Protein AF-A0A183EK65-F1 (afdb_monomer_lite)

Radius of gyration: 22.52 Å; chains: 1; bounding box: 41×49×63 Å

Foldseek 3Di:
DDDDDDDDPDPVVCVVVPDDDPDPDPDDDDDDAKDWDDDPHFIKIWGQDPPDSWIKIKGQQPDWDDDPPIDGDIDIDIDPPCVVVVVVVVVD

Sequence (92 aa):
LDHQPQHLQVSSAFSSLSLSRRTQIPQKKLQLASVLCIETSHYVAFVRAMNANKWLFFDSMADRVGLSDGFNVPQKFLTDFIFAHMEYTQRS

Secondary structure (DSSP, 8-state):
---PPPPP---HHHHTTSSSS------------EEEEEETTEEEEEEE-TTTS-EEEEEEEEEEESSTT-EEEEEEEEESHHHHHHHHHHH-

Organism: NCBI:txid637853

pLDDT: mean 77.9, std 16.79, range [41.72, 97.75]

Structure (mmCIF, N/CA/C/O backbone):
data_AF-A0A183EK65-F1
#
_entry.id   AF-A0A183EK65-F1
#
loop_
_atom_site.group_PDB
_atom_site.id
_atom_site.type_symbol
_atom_site.label_atom_id
_atom_site.label_alt_id
_atom_site.label_comp_id
_atom_site.label_asym_id
_atom_site.label_entity_id
_atom_site.label_seq_id
_atom_site.pdbx_PDB_ins_code
_atom_site.Cartn_x
_atom_site.Cartn_y
_atom_site.Cartn_z
_atom_site.occupancy
_atom_site.B_iso_or_equiv
_atom_site.auth_seq_id
_atom_site.auth_comp_id
_atom_site.auth_asym_id
_atom_site.auth_atom_id
_atom_site.pdbx_PDB_model_num
ATOM 1 N N . LEU A 1 1 ? -4.946 35.737 23.300 1.00 62.31 1 LEU A N 1
ATOM 2 C CA . LEU A 1 1 ? -6.068 35.016 22.663 1.00 62.31 1 LEU A CA 1
ATOM 3 C C . LEU A 1 1 ? -6.462 33.916 23.632 1.00 62.31 1 LEU A C 1
ATOM 5 O O . LEU A 1 1 ? -5.794 32.892 23.673 1.00 62.31 1 LEU A O 1
ATOM 9 N N . ASP A 1 2 ? -7.442 34.190 24.492 1.00 66.88 2 ASP A N 1
ATOM 10 C CA . ASP A 1 2 ? -7.903 33.227 25.494 1.00 66.88 2 ASP A CA 1
ATOM 11 C C . ASP A 1 2 ? -8.813 32.198 24.824 1.00 66.88 2 ASP A C 1
ATOM 13 O O . ASP A 1 2 ? -9.932 32.507 24.414 1.00 66.88 2 ASP A O 1
ATOM 17 N N . HIS A 1 3 ? -8.323 30.969 24.681 1.00 74.75 3 HIS A N 1
ATOM 18 C CA . HIS A 1 3 ? -9.139 29.849 24.231 1.00 74.75 3 HIS A CA 1
ATOM 19 C C . HIS A 1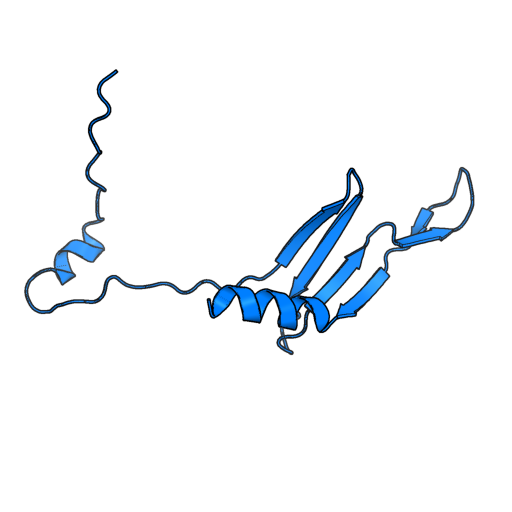 3 ? -9.892 29.270 25.435 1.00 74.75 3 HIS A C 1
ATOM 21 O O . HIS A 1 3 ? -9.291 28.647 26.307 1.00 74.75 3 HIS A O 1
ATOM 27 N N . GLN A 1 4 ? -11.211 29.470 25.483 1.00 79.06 4 GLN A N 1
ATOM 28 C CA . GLN A 1 4 ? -12.100 28.781 26.422 1.00 79.06 4 GLN A CA 1
ATOM 29 C C . GLN A 1 4 ? -12.649 27.502 25.765 1.00 79.06 4 GLN A C 1
ATOM 31 O O . GLN A 1 4 ? -13.127 27.565 24.629 1.00 79.06 4 GLN A O 1
ATOM 36 N N . PRO A 1 5 ? -12.585 26.336 26.434 1.00 81.00 5 PRO A N 1
ATOM 37 C CA . PRO A 1 5 ? -13.124 25.092 25.896 1.00 81.00 5 PRO A CA 1
ATOM 38 C C . PRO A 1 5 ? -14.646 25.187 25.707 1.00 81.00 5 PRO A C 1
ATOM 40 O O . PRO A 1 5 ? -15.385 25.545 26.622 1.00 81.00 5 PRO A O 1
ATOM 43 N N . GLN A 1 6 ? -15.125 24.845 24.511 1.00 82.25 6 GLN A N 1
ATOM 44 C CA . GLN A 1 6 ? -16.547 24.867 24.180 1.00 82.25 6 GLN A CA 1
ATOM 45 C C . GLN A 1 6 ? -17.227 23.567 24.629 1.00 82.25 6 GLN A C 1
ATOM 47 O O . GLN A 1 6 ? -16.770 22.468 24.309 1.00 82.25 6 GLN A O 1
ATOM 52 N N . HIS A 1 7 ? -18.341 23.686 25.355 1.00 76.06 7 HIS A N 1
ATOM 53 C CA . HIS A 1 7 ? -19.112 22.531 25.809 1.00 76.06 7 HIS A CA 1
ATOM 54 C C . HIS A 1 7 ? -19.741 21.803 24.613 1.00 76.06 7 HIS A C 1
ATOM 56 O O . HIS A 1 7 ? -20.522 22.385 23.856 1.00 76.06 7 HIS A O 1
ATOM 62 N N . LEU A 1 8 ? -19.410 20.522 24.449 1.00 71.56 8 LEU A N 1
ATOM 63 C CA . LEU A 1 8 ? -19.962 19.683 23.388 1.00 71.56 8 LEU A CA 1
ATOM 64 C C . LEU A 1 8 ? -21.485 19.589 23.544 1.00 71.56 8 LEU A C 1
ATOM 66 O O . LEU A 1 8 ? -21.996 19.201 24.597 1.00 71.56 8 LEU A O 1
ATOM 70 N N . GLN A 1 9 ? -22.223 19.946 22.493 1.00 69.44 9 GLN A N 1
ATOM 71 C CA . GLN A 1 9 ? -23.672 19.777 22.470 1.00 69.44 9 GLN A CA 1
ATOM 72 C C . GLN A 1 9 ? -24.001 18.303 22.254 1.00 69.44 9 GLN A C 1
ATOM 74 O O . GLN A 1 9 ? -23.994 17.782 21.141 1.00 69.44 9 GLN A O 1
ATOM 79 N N . VAL A 1 10 ? -24.259 17.615 23.358 1.00 66.25 10 VAL A N 1
ATOM 80 C CA . VAL A 1 10 ? -24.755 16.245 23.351 1.00 66.25 10 VAL A CA 1
ATOM 81 C C . VAL A 1 10 ? -26.216 16.285 22.892 1.00 66.25 10 VAL A C 1
ATOM 83 O O . VAL A 1 10 ? -27.046 16.927 23.532 1.00 66.25 10 VAL A O 1
ATOM 86 N N . SER A 1 11 ? -26.542 15.635 21.768 1.00 63.47 11 SER A N 1
ATOM 87 C CA . SER A 1 11 ? -27.919 15.614 21.250 1.00 63.47 11 SER A CA 1
ATOM 88 C C . SER A 1 11 ? -28.882 15.025 22.285 1.00 63.47 11 SER A C 1
ATOM 90 O O . SER A 1 11 ? -28.530 14.042 22.942 1.00 63.47 11 SER A O 1
ATOM 92 N N . SER A 1 12 ? -30.114 15.537 22.356 1.00 59.16 12 SER A N 1
ATOM 93 C CA . SER A 1 12 ? -31.162 15.117 23.307 1.00 59.16 12 SER A CA 1
ATOM 94 C C . SER A 1 12 ? -31.430 13.605 23.351 1.00 59.16 12 SER A C 1
ATOM 96 O O . SER A 1 12 ? -31.852 13.087 24.383 1.00 59.16 12 SER A O 1
ATOM 98 N N . ALA A 1 13 ? -31.111 12.877 22.275 1.00 60.34 13 ALA A N 1
ATOM 99 C CA . ALA A 1 13 ? -31.151 11.415 22.220 1.00 60.34 13 ALA A CA 1
ATOM 100 C C . ALA A 1 13 ? -30.238 10.718 23.254 1.00 60.34 13 ALA A C 1
ATOM 102 O O . ALA A 1 13 ? -30.523 9.595 23.657 1.00 60.34 13 ALA A O 1
ATOM 103 N N . PHE A 1 14 ? -29.162 11.372 23.707 1.00 56.88 14 PHE A N 1
ATOM 104 C CA . PHE A 1 14 ? -28.281 10.872 24.770 1.00 56.88 14 PHE A CA 1
ATOM 105 C C . PHE A 1 14 ? -28.667 11.406 26.158 1.00 56.88 14 PHE A C 1
ATOM 107 O O . PHE A 1 14 ? -28.278 10.821 27.167 1.00 56.88 14 PHE A O 1
ATOM 114 N N . SER A 1 15 ? -29.441 12.495 26.239 1.00 54.06 15 SER A N 1
ATOM 115 C CA . SER A 1 15 ? -29.837 13.122 27.509 1.00 54.06 15 SER A CA 1
ATOM 116 C C . SER A 1 15 ? -30.801 12.249 28.321 1.00 54.06 15 SER A C 1
ATOM 118 O O . SER A 1 15 ? -30.769 12.283 29.551 1.00 54.06 15 SER A O 1
ATOM 120 N N . SER A 1 16 ? -31.602 11.404 27.664 1.00 54.81 16 SER A N 1
ATOM 121 C CA . SER A 1 16 ? -32.506 10.447 28.323 1.00 54.81 16 SER A CA 1
ATOM 122 C C . SER A 1 16 ? -31.783 9.273 29.001 1.00 54.81 16 SER A C 1
ATOM 124 O O . SER A 1 16 ? -32.386 8.559 29.797 1.00 54.81 16 SER A O 1
ATOM 126 N N . LEU A 1 17 ? -30.482 9.087 28.745 1.00 54.88 17 LEU A N 1
ATOM 127 C CA . LEU A 1 17 ? -29.659 8.032 29.351 1.00 54.88 17 LEU A CA 1
ATOM 128 C C . LEU A 1 17 ? -29.054 8.434 30.709 1.00 54.88 17 LEU A C 1
ATOM 130 O O . LEU A 1 17 ? -28.327 7.637 31.306 1.00 54.88 17 LEU A O 1
ATOM 134 N N . SER A 1 18 ? -29.314 9.658 31.186 1.00 53.16 18 SER A N 1
ATOM 135 C CA . SER A 1 18 ? -28.464 10.326 32.183 1.00 53.16 18 SER A CA 1
ATOM 136 C C . SER A 1 18 ? -28.903 10.261 33.654 1.00 53.16 18 SER A C 1
ATOM 138 O O . SER A 1 18 ? -28.193 10.824 34.480 1.00 53.16 18 SER A O 1
ATOM 140 N N . LEU A 1 19 ? -29.978 9.552 34.045 1.00 54.50 19 LEU A N 1
ATOM 141 C CA . LEU A 1 19 ? -30.423 9.588 35.458 1.00 54.50 19 LEU A CA 1
ATOM 142 C C . LEU A 1 19 ? -30.478 8.266 36.241 1.00 54.50 19 LEU A C 1
ATOM 144 O O . LEU A 1 19 ? -30.890 8.285 37.396 1.00 54.50 19 LEU A O 1
ATOM 148 N N . SER A 1 20 ? -30.065 7.101 35.724 1.00 50.22 20 SER A N 1
ATOM 149 C CA . SER A 1 20 ? -30.178 5.872 36.556 1.00 50.22 20 SER A CA 1
ATOM 150 C C . SER A 1 20 ? -29.164 4.758 36.335 1.00 50.22 20 SER A C 1
ATOM 152 O O . SER A 1 20 ? -29.353 3.641 36.818 1.00 50.22 20 SER A O 1
ATOM 154 N N . ARG A 1 21 ? -28.056 5.006 35.651 1.00 48.19 21 ARG A N 1
ATOM 155 C CA . ARG A 1 21 ? -26.923 4.083 35.698 1.00 48.19 21 ARG A CA 1
ATOM 156 C C . ARG A 1 21 ? -25.704 4.805 35.179 1.00 48.19 21 ARG A C 1
ATOM 158 O O . ARG A 1 21 ? -25.819 5.735 34.397 1.00 48.19 21 ARG A O 1
ATOM 165 N N . ARG A 1 22 ? -24.543 4.325 35.595 1.00 50.47 22 ARG A N 1
ATOM 166 C CA . ARG A 1 22 ? -23.249 4.473 34.933 1.00 50.47 22 ARG A CA 1
ATOM 167 C C . ARG A 1 22 ? -23.366 3.951 33.487 1.00 50.47 22 ARG A C 1
ATOM 169 O O . ARG A 1 22 ? -22.872 2.874 33.171 1.00 50.47 22 ARG A O 1
ATOM 176 N N . THR A 1 23 ? -24.156 4.623 32.657 1.00 51.34 23 THR A N 1
ATOM 177 C CA . THR A 1 23 ? -24.523 4.209 31.309 1.00 51.34 23 THR A CA 1
ATOM 178 C C . THR A 1 23 ? -23.325 4.505 30.437 1.00 51.34 23 THR A C 1
ATOM 180 O O . THR A 1 23 ? -22.891 5.644 30.276 1.00 51.34 23 THR A O 1
ATOM 183 N N . GLN A 1 24 ? -22.704 3.427 29.974 1.00 59.31 24 GLN A N 1
ATOM 184 C CA . GLN A 1 24 ? -21.541 3.493 29.116 1.00 59.31 24 GLN A CA 1
ATOM 185 C C . GLN A 1 24 ? -21.897 4.332 27.893 1.00 59.31 24 GLN A C 1
ATOM 187 O O . GLN A 1 24 ? -22.855 4.020 27.185 1.00 59.31 24 GLN A O 1
ATOM 192 N N . ILE A 1 25 ? -21.139 5.409 27.676 1.00 65.25 25 ILE A N 1
ATOM 193 C CA . ILE A 1 25 ? -21.162 6.165 26.424 1.00 65.25 25 ILE A CA 1
ATOM 194 C C . ILE A 1 25 ? -21.119 5.126 25.295 1.00 65.25 25 ILE A C 1
ATOM 196 O O . ILE A 1 25 ? -20.212 4.289 25.327 1.00 65.25 25 ILE A O 1
ATOM 200 N N . PRO A 1 26 ? -22.073 5.112 24.344 1.00 67.06 26 PRO A N 1
ATOM 201 C CA . PRO A 1 26 ? -22.091 4.110 23.287 1.00 67.06 26 PRO A CA 1
ATOM 202 C C . PRO A 1 26 ? -20.788 4.153 22.486 1.00 67.06 26 PRO A C 1
ATOM 204 O O . PRO A 1 26 ? -20.591 5.009 21.624 1.00 67.06 26 PRO A O 1
ATOM 207 N N . GLN A 1 27 ?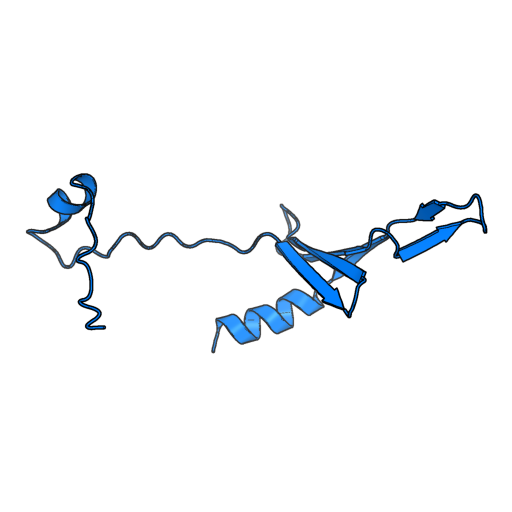 -19.875 3.234 22.791 1.00 71.62 27 GLN A N 1
ATOM 208 C CA . GLN A 1 27 ? -18.610 3.114 22.087 1.00 71.62 27 GLN A CA 1
ATOM 209 C C . GLN A 1 27 ? -18.869 2.397 20.767 1.00 71.62 27 GLN A C 1
ATOM 211 O O . GLN A 1 27 ? -19.099 1.188 20.729 1.00 71.62 27 GLN A O 1
ATOM 216 N N . LYS A 1 28 ? -18.834 3.146 19.665 1.00 80.56 28 LYS A N 1
ATOM 217 C CA . LYS A 1 28 ? -18.825 2.553 18.329 1.00 80.56 28 LYS A CA 1
ATOM 218 C C . LYS A 1 28 ? -17.393 2.169 17.982 1.00 80.56 28 LYS A C 1
ATOM 220 O O . LYS A 1 28 ? -16.546 3.036 17.792 1.00 80.56 28 LYS A O 1
ATOM 225 N N . LYS A 1 29 ? -17.129 0.866 17.894 1.00 81.75 29 LYS A N 1
ATOM 226 C CA . LYS A 1 29 ? -15.869 0.363 17.343 1.00 81.75 29 LYS A CA 1
ATOM 227 C C . LYS A 1 29 ? -15.940 0.436 15.823 1.00 81.75 29 LYS A C 1
ATOM 229 O O . LYS A 1 29 ? -16.852 -0.122 15.219 1.00 81.75 29 LYS A O 1
ATOM 234 N N . LEU A 1 30 ? -14.985 1.133 15.223 1.00 85.19 30 LEU A N 1
ATOM 235 C CA . LEU A 1 30 ? -14.761 1.111 13.783 1.00 85.19 30 LEU A CA 1
ATOM 236 C C . LEU A 1 30 ? -13.676 0.086 13.469 1.00 85.19 30 LEU A C 1
ATOM 238 O O . LEU A 1 30 ? -12.805 -0.181 14.295 1.00 85.19 30 LEU A O 1
ATOM 242 N N . GLN A 1 31 ? -13.730 -0.489 12.273 1.00 82.75 31 GLN A N 1
ATOM 243 C CA . GLN A 1 31 ? -12.755 -1.475 11.830 1.00 82.75 31 GLN A CA 1
ATOM 244 C C . GLN A 1 31 ? -12.015 -0.927 10.611 1.00 82.75 31 GLN A C 1
ATOM 246 O O . GLN A 1 31 ? -12.646 -0.609 9.605 1.00 82.75 31 GLN A O 1
ATOM 251 N N . LEU A 1 32 ? -10.686 -0.846 10.688 1.00 86.31 32 LEU A N 1
ATOM 252 C CA . LEU A 1 32 ? -9.851 -0.318 9.609 1.00 86.31 32 LEU A CA 1
ATOM 253 C C . LEU A 1 32 ? -10.014 -1.155 8.332 1.00 86.31 32 LEU A C 1
ATOM 255 O O . LEU A 1 32 ? -9.756 -2.361 8.344 1.00 86.31 32 LEU A O 1
ATOM 259 N N . ALA A 1 33 ? -10.479 -0.527 7.252 1.00 88.44 33 ALA A N 1
ATOM 260 C CA . ALA A 1 33 ? -10.787 -1.203 5.991 1.00 88.44 33 ALA A CA 1
ATOM 261 C C . ALA A 1 33 ? -9.649 -1.108 4.963 1.00 88.44 33 ALA A C 1
ATOM 263 O O . ALA A 1 33 ? -9.423 -2.054 4.210 1.00 88.44 33 ALA A O 1
ATOM 264 N N . SER A 1 34 ? -8.922 0.010 4.944 1.00 91.19 34 SER A N 1
ATOM 265 C CA . SER A 1 34 ? -7.817 0.242 4.017 1.00 91.19 34 SER A CA 1
ATOM 266 C C . SER A 1 34 ? -6.803 1.228 4.581 1.00 91.19 34 SER A C 1
ATOM 268 O O . SER A 1 34 ? -7.158 2.105 5.368 1.00 91.19 34 SER A O 1
ATOM 270 N N . VAL A 1 35 ? -5.564 1.120 4.116 1.00 92.12 35 VAL A N 1
ATOM 271 C CA . VAL A 1 35 ? -4.475 2.060 4.380 1.00 92.12 35 VAL A CA 1
ATOM 272 C C . VAL A 1 35 ? -3.889 2.477 3.040 1.00 92.12 35 VAL A C 1
ATOM 274 O O . VAL A 1 35 ? -3.537 1.622 2.231 1.00 92.12 35 VAL A O 1
ATOM 277 N N . LEU A 1 36 ? -3.803 3.782 2.801 1.00 94.31 36 LEU A N 1
ATOM 278 C CA . LEU A 1 36 ? -3.080 4.337 1.663 1.00 94.31 36 LEU A CA 1
ATOM 279 C C . LEU A 1 36 ? -1.679 4.719 2.140 1.00 94.31 36 LEU A C 1
ATOM 281 O O . LEU A 1 36 ? -1.541 5.467 3.108 1.00 94.31 36 LEU A O 1
ATOM 285 N N . CYS A 1 37 ? -0.658 4.189 1.480 1.00 93.88 37 CYS A N 1
ATOM 286 C CA . CYS A 1 37 ? 0.742 4.447 1.783 1.00 93.88 37 CYS A CA 1
ATOM 287 C C . CYS A 1 37 ? 1.382 5.217 0.631 1.00 93.88 37 CYS A C 1
ATOM 289 O O . CYS A 1 37 ? 0.984 5.064 -0.523 1.00 93.88 37 CYS A O 1
ATOM 291 N N . ILE A 1 38 ? 2.383 6.029 0.955 1.00 94.44 38 ILE A N 1
ATOM 292 C CA . ILE A 1 38 ? 3.207 6.727 -0.025 1.00 94.44 38 ILE A CA 1
ATOM 293 C C . ILE A 1 38 ? 4.669 6.620 0.373 1.00 94.44 38 ILE A C 1
ATOM 295 O O . ILE A 1 38 ? 5.027 6.901 1.517 1.00 94.44 38 ILE A O 1
ATOM 299 N N . GLU A 1 39 ? 5.506 6.259 -0.592 1.00 90.44 39 GLU A N 1
ATOM 300 C CA . GLU A 1 39 ? 6.948 6.428 -0.490 1.00 90.44 39 GLU A CA 1
ATOM 301 C C . GLU A 1 39 ? 7.380 7.476 -1.515 1.00 90.44 39 GLU A C 1
ATOM 303 O O . GLU A 1 39 ? 7.384 7.231 -2.720 1.00 90.44 39 GLU A O 1
ATOM 308 N N . THR A 1 40 ? 7.710 8.674 -1.024 1.00 95.12 40 THR A N 1
ATOM 309 C CA . THR A 1 40 ? 8.046 9.882 -1.803 1.00 95.12 40 THR A CA 1
ATOM 310 C C . THR A 1 40 ? 6.911 10.398 -2.701 1.00 95.12 40 THR A C 1
ATOM 312 O O . THR A 1 40 ? 6.290 11.401 -2.361 1.00 95.12 40 THR A O 1
ATOM 315 N N . SER A 1 41 ? 6.619 9.726 -3.815 1.00 95.00 41 SER A N 1
ATOM 316 C CA . SER A 1 41 ? 5.599 10.093 -4.809 1.00 95.00 41 SER A CA 1
ATOM 317 C C . SER A 1 41 ? 4.728 8.918 -5.266 1.00 95.00 41 SER A C 1
ATOM 319 O O . SER A 1 41 ? 3.713 9.139 -5.929 1.00 95.00 41 SER A O 1
ATOM 321 N N . HIS A 1 42 ? 5.092 7.680 -4.917 1.00 95.25 42 HIS A N 1
ATOM 322 C CA . HIS A 1 42 ? 4.385 6.482 -5.365 1.00 95.25 42 HIS A CA 1
ATOM 323 C C . HIS A 1 42 ? 3.370 6.040 -4.316 1.00 95.25 42 HIS A C 1
ATOM 325 O O . HIS A 1 42 ? 3.738 5.674 -3.198 1.00 95.25 42 HIS A O 1
ATOM 331 N N . TYR A 1 43 ? 2.088 6.073 -4.677 1.00 96.50 43 TYR A N 1
ATOM 332 C CA . TYR A 1 43 ? 1.007 5.623 -3.806 1.00 96.50 43 TYR A CA 1
ATOM 333 C C . TYR A 1 43 ? 0.719 4.136 -4.002 1.00 96.50 43 TYR A C 1
ATOM 335 O O . TYR A 1 43 ? 0.518 3.675 -5.123 1.00 96.50 43 TYR A O 1
ATOM 343 N N . VAL A 1 44 ? 0.602 3.413 -2.892 1.00 95.50 44 VAL A N 1
ATOM 344 C CA . VAL A 1 44 ? 0.175 2.009 -2.843 1.00 95.50 44 VAL A CA 1
ATOM 345 C C . VAL A 1 44 ? -0.911 1.843 -1.792 1.00 95.50 44 VAL A C 1
ATOM 347 O O . VAL A 1 44 ? -1.016 2.641 -0.859 1.00 95.50 44 VAL A O 1
ATOM 350 N N . ALA A 1 45 ? -1.739 0.812 -1.918 1.00 94.50 45 ALA A N 1
ATOM 351 C CA . ALA A 1 45 ? -2.835 0.578 -0.989 1.00 94.50 45 ALA A CA 1
ATOM 352 C C . ALA A 1 45 ? -2.746 -0.802 -0.345 1.00 94.50 45 ALA A C 1
ATOM 354 O O . ALA A 1 45 ? -2.470 -1.803 -0.999 1.00 94.50 45 ALA A O 1
ATOM 355 N N . PHE A 1 46 ? -3.075 -0.855 0.939 1.00 92.56 46 PHE A N 1
ATOM 356 C CA . PHE A 1 46 ? -3.381 -2.089 1.640 1.00 92.56 46 PHE A CA 1
ATOM 357 C C . PHE A 1 46 ? -4.874 -2.131 1.923 1.00 92.56 46 PHE A C 1
ATOM 359 O O . PHE A 1 46 ? -5.418 -1.223 2.550 1.00 92.56 46 PHE A O 1
ATOM 366 N N . VAL A 1 47 ? -5.553 -3.176 1.465 1.00 91.38 47 VAL A N 1
ATOM 367 C CA . VAL A 1 47 ? -7.010 -3.302 1.569 1.00 91.38 47 VAL A CA 1
ATOM 368 C C . VAL A 1 47 ? -7.356 -4.593 2.288 1.00 91.38 47 VAL A C 1
ATOM 370 O O . VAL A 1 47 ? -6.819 -5.657 1.973 1.00 91.38 47 VAL A O 1
ATOM 373 N N . ARG A 1 48 ? -8.267 -4.520 3.257 1.00 88.94 48 ARG A N 1
ATOM 374 C CA . ARG A 1 48 ? -8.739 -5.705 3.965 1.00 88.94 48 ARG A CA 1
ATOM 375 C C . ARG A 1 48 ? -9.684 -6.499 3.065 1.00 88.94 48 ARG A C 1
ATOM 377 O O . ARG A 1 48 ? -10.689 -5.973 2.589 1.00 88.94 48 ARG A O 1
ATOM 384 N N . ALA A 1 49 ? -9.386 -7.777 2.854 1.00 85.12 49 ALA A N 1
ATOM 385 C CA . ALA A 1 49 ? -10.266 -8.677 2.120 1.00 85.12 49 ALA A CA 1
ATOM 386 C C . ALA A 1 49 ? -11.572 -8.891 2.903 1.00 85.12 49 ALA A C 1
ATOM 388 O O . ALA A 1 49 ? -11.547 -9.085 4.122 1.00 85.12 49 ALA A O 1
ATOM 389 N N . MET A 1 50 ? -12.715 -8.886 2.209 1.00 75.12 50 MET A N 1
ATOM 390 C CA . MET A 1 50 ? -14.044 -8.916 2.843 1.00 75.12 50 MET A CA 1
ATOM 391 C C . MET A 1 50 ? -14.312 -10.181 3.678 1.00 75.12 50 MET A C 1
ATOM 393 O O . MET A 1 50 ? -15.199 -10.178 4.524 1.00 75.12 50 MET A O 1
ATOM 397 N N . ASN A 1 51 ? -13.558 -11.256 3.454 1.00 70.31 51 ASN A N 1
ATOM 398 C CA . ASN A 1 51 ? -13.939 -12.612 3.837 1.00 70.31 51 ASN A CA 1
ATOM 399 C C . ASN A 1 51 ? -12.833 -13.429 4.535 1.00 70.31 51 ASN A C 1
ATOM 401 O O . ASN A 1 51 ? -13.049 -14.610 4.785 1.00 70.31 51 ASN A O 1
ATOM 405 N N . ALA A 1 52 ? -11.674 -12.852 4.889 1.00 65.38 52 ALA A N 1
ATOM 406 C CA . ALA A 1 52 ? -10.574 -13.672 5.427 1.00 65.38 52 ALA A CA 1
ATOM 407 C C . ALA A 1 52 ? -9.704 -13.061 6.544 1.00 65.38 52 ALA A C 1
ATOM 409 O O . ALA A 1 52 ? -8.706 -13.678 6.895 1.00 65.38 52 ALA A O 1
ATOM 410 N N . ASN A 1 53 ? -10.000 -11.868 7.085 1.00 74.44 53 ASN A N 1
ATOM 411 C CA . ASN A 1 53 ? -9.037 -11.103 7.916 1.00 74.44 53 ASN A CA 1
ATOM 412 C C . ASN A 1 53 ? -7.643 -10.955 7.263 1.00 74.44 53 ASN A C 1
ATOM 414 O O . ASN A 1 53 ? -6.665 -10.625 7.926 1.00 74.44 53 ASN A O 1
ATOM 418 N N . LYS A 1 54 ? -7.560 -11.178 5.948 1.00 84.06 54 LYS A N 1
ATOM 419 C CA . LYS A 1 54 ? -6.345 -11.047 5.153 1.00 84.06 54 LYS A CA 1
ATOM 420 C C . LYS A 1 54 ? -6.257 -9.647 4.585 1.00 84.06 54 LY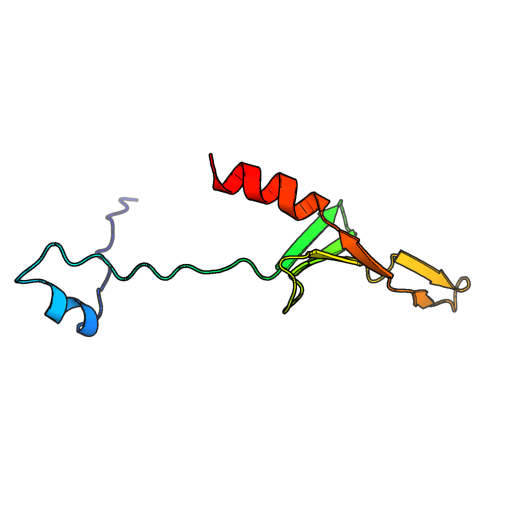S A C 1
ATOM 422 O O . LYS A 1 54 ? -7.281 -9.001 4.337 1.00 84.06 54 LYS A O 1
ATOM 427 N N . TRP A 1 55 ? -5.034 -9.220 4.327 1.00 89.25 55 TRP A N 1
ATOM 428 C CA . TRP A 1 55 ? -4.755 -7.964 3.658 1.00 89.25 55 TRP A CA 1
ATOM 429 C C . TRP A 1 55 ? -4.244 -8.223 2.248 1.00 89.25 55 TRP A C 1
ATOM 431 O O . TRP A 1 55 ? -3.572 -9.215 1.970 1.00 89.25 55 TRP A O 1
ATOM 441 N N . LEU A 1 56 ? -4.616 -7.329 1.344 1.00 91.69 56 LEU A N 1
ATOM 442 C CA . LEU A 1 56 ? -4.143 -7.280 -0.027 1.00 91.69 56 LEU A CA 1
ATOM 443 C C . LEU A 1 56 ? -3.282 -6.040 -0.169 1.00 91.69 56 LEU A C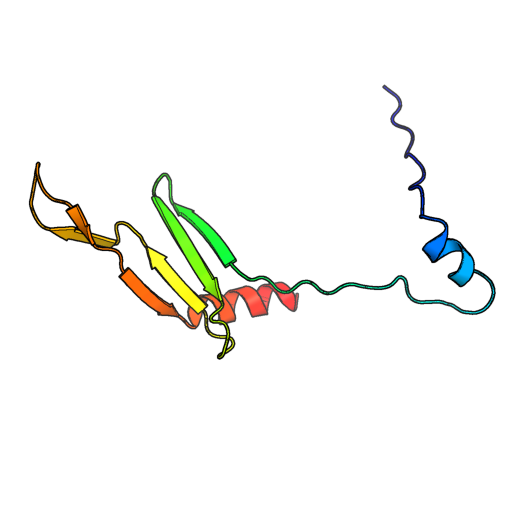 1
ATOM 445 O O . LEU A 1 56 ? -3.749 -4.950 0.151 1.00 91.69 56 LEU A O 1
ATOM 449 N N . PHE A 1 57 ? -2.067 -6.205 -0.669 1.00 92.38 57 PHE A N 1
ATOM 450 C CA . PHE A 1 57 ? -1.324 -5.093 -1.239 1.00 92.38 57 PHE A CA 1
ATOM 451 C C . PHE A 1 57 ? -1.811 -4.846 -2.662 1.00 92.38 57 PHE A C 1
ATOM 453 O O . PHE A 1 57 ? -2.103 -5.795 -3.396 1.00 92.38 57 PHE A O 1
ATOM 460 N N . PHE A 1 58 ? -1.881 -3.579 -3.038 1.00 94.81 58 PHE A N 1
ATOM 461 C CA . PHE A 1 58 ? -2.243 -3.124 -4.362 1.00 94.81 58 PHE A CA 1
ATOM 462 C C . PHE A 1 58 ? -1.303 -2.006 -4.803 1.00 94.81 58 PHE A C 1
ATOM 464 O O . PHE A 1 58 ? -1.186 -0.980 -4.129 1.00 94.81 58 PHE A O 1
ATOM 471 N N . ASP A 1 59 ? -0.704 -2.204 -5.971 1.00 96.75 59 ASP A N 1
ATOM 472 C CA . ASP A 1 59 ? 0.091 -1.210 -6.676 1.00 96.75 59 ASP A CA 1
ATOM 473 C C . ASP A 1 59 ? -0.414 -1.109 -8.119 1.00 96.75 59 ASP A C 1
ATOM 475 O O . ASP A 1 59 ? -0.492 -2.105 -8.844 1.00 96.75 59 ASP A O 1
ATOM 479 N N . SER A 1 60 ? -0.821 0.096 -8.519 1.00 96.31 60 SER A N 1
ATOM 480 C CA . SER A 1 60 ? -1.388 0.364 -9.842 1.00 96.31 60 SER A CA 1
ATOM 481 C C . SER A 1 60 ? -0.333 0.464 -10.945 1.00 96.31 60 SER A C 1
ATOM 483 O O . SER A 1 60 ? -0.685 0.363 -12.121 1.00 96.31 60 SER A O 1
ATOM 485 N N . MET A 1 61 ? 0.937 0.654 -10.578 1.00 95.81 61 MET A N 1
ATOM 486 C CA . MET A 1 61 ? 2.070 0.801 -11.493 1.00 95.81 61 MET A CA 1
ATOM 487 C C . MET A 1 61 ? 3.187 -0.202 -11.171 1.00 95.81 61 MET A C 1
ATOM 489 O O . MET A 1 61 ? 4.362 0.117 -11.319 1.00 95.81 61 MET A O 1
ATOM 493 N N . ALA A 1 62 ? 2.811 -1.406 -10.730 1.00 95.81 62 ALA A N 1
ATOM 494 C CA . ALA A 1 62 ? 3.747 -2.451 -10.314 1.00 95.81 62 ALA A CA 1
ATOM 495 C C . ALA A 1 62 ? 4.660 -2.941 -11.450 1.00 95.81 62 ALA A C 1
ATOM 497 O O . ALA A 1 62 ? 5.792 -3.349 -11.204 1.00 95.81 62 ALA A O 1
ATOM 498 N N . ASP A 1 63 ? 4.159 -2.918 -12.686 1.00 96.31 63 ASP A N 1
ATOM 499 C CA . ASP A 1 63 ? 4.914 -3.289 -13.881 1.00 96.31 63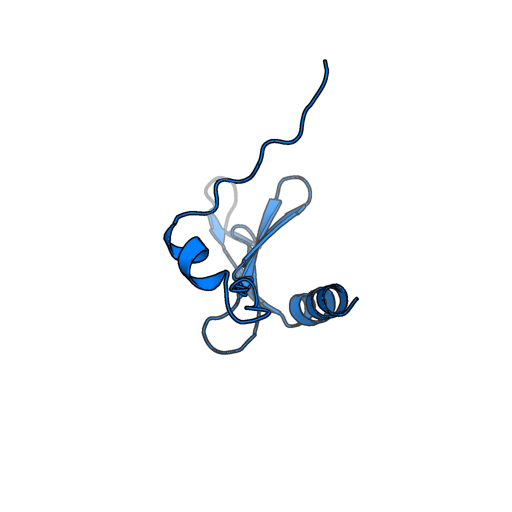 ASP A CA 1
ATOM 500 C C . ASP A 1 63 ? 4.474 -2.440 -15.087 1.00 96.31 63 ASP A C 1
ATOM 502 O O . ASP A 1 63 ? 3.508 -1.669 -15.017 1.00 96.31 63 ASP A O 1
ATOM 506 N N . ARG A 1 64 ? 5.193 -2.548 -16.205 1.00 96.62 64 ARG A N 1
ATOM 507 C CA . ARG A 1 64 ? 4.964 -1.764 -17.415 1.00 96.62 64 ARG A CA 1
ATOM 508 C C . ARG A 1 64 ? 5.262 -2.569 -18.669 1.00 96.62 64 ARG A C 1
ATOM 510 O O . ARG A 1 64 ? 6.350 -3.109 -18.839 1.00 96.62 64 ARG A O 1
ATOM 517 N N . VAL A 1 65 ? 4.321 -2.553 -19.607 1.00 97.75 65 VAL A N 1
ATOM 518 C CA . VAL A 1 65 ? 4.519 -3.136 -20.938 1.00 97.75 65 VAL A CA 1
ATOM 519 C C . VAL A 1 65 ? 4.842 -2.024 -21.923 1.00 97.75 65 VAL A C 1
ATOM 521 O O . VAL A 1 65 ? 4.090 -1.059 -22.034 1.00 97.75 65 VAL A O 1
ATOM 524 N N . GLY A 1 66 ? 5.936 -2.181 -22.668 1.00 94.75 66 GLY A N 1
ATOM 525 C CA . GLY A 1 66 ? 6.344 -1.245 -23.717 1.00 94.75 66 GLY A CA 1
ATOM 526 C C . GLY A 1 66 ? 7.110 -0.016 -23.214 1.00 94.75 66 GLY A C 1
ATOM 527 O O . GLY A 1 66 ? 7.432 0.119 -22.031 1.00 94.75 66 GLY A O 1
ATOM 528 N N . LEU A 1 67 ? 7.433 0.882 -24.152 1.00 90.75 67 LEU A N 1
ATOM 529 C CA . LEU A 1 67 ? 8.179 2.122 -23.911 1.00 90.75 67 LEU A CA 1
ATOM 530 C C . LEU A 1 67 ? 7.239 3.326 -24.017 1.00 90.75 67 LEU A C 1
ATOM 532 O O . LEU A 1 67 ? 6.312 3.412 -23.228 1.00 90.75 67 LEU A O 1
ATOM 536 N N . SER A 1 68 ? 7.457 4.287 -24.904 1.00 92.25 68 SER A N 1
ATOM 537 C CA . SER A 1 68 ? 6.718 5.562 -24.928 1.00 92.25 68 SER A CA 1
ATOM 538 C C . SER A 1 68 ? 5.197 5.438 -25.101 1.00 92.25 68 SER A C 1
ATOM 540 O O . SER A 1 68 ? 4.465 6.262 -24.568 1.00 92.25 68 SER A O 1
ATOM 542 N N . ASP A 1 69 ? 4.725 4.408 -25.797 1.00 95.19 69 ASP A N 1
ATOM 543 C CA . ASP A 1 69 ? 3.313 4.065 -26.034 1.00 95.19 69 ASP A CA 1
ATOM 544 C C . ASP A 1 69 ? 2.797 2.951 -25.101 1.00 95.19 69 ASP A C 1
ATOM 546 O O . ASP A 1 69 ? 1.705 2.415 -25.286 1.00 95.19 69 ASP A O 1
ATOM 550 N N . GLY A 1 70 ? 3.602 2.594 -24.101 1.00 95.50 70 GLY A N 1
ATOM 551 C CA . GLY A 1 70 ? 3.310 1.538 -23.147 1.00 95.50 70 GLY A CA 1
ATOM 552 C C . GLY A 1 70 ? 2.232 1.890 -22.123 1.00 95.50 70 GLY A C 1
ATOM 553 O O . GLY A 1 70 ? 1.824 3.042 -21.969 1.00 95.50 70 GLY A O 1
ATOM 554 N N . PHE A 1 71 ? 1.818 0.884 -21.355 1.00 96.75 71 PHE A N 1
ATOM 555 C CA . PHE A 1 71 ? 0.837 1.022 -20.278 1.00 96.75 71 PHE A CA 1
ATOM 556 C C . PHE A 1 71 ? 1.302 0.312 -19.004 1.00 96.75 71 PHE A C 1
ATOM 558 O O . PHE A 1 71 ? 2.099 -0.628 -19.043 1.00 96.75 71 PHE A O 1
ATOM 565 N N . ASN A 1 72 ? 0.795 0.782 -17.866 1.00 97.19 72 ASN A N 1
ATOM 566 C CA . ASN A 1 72 ? 1.088 0.198 -16.563 1.00 97.19 72 ASN A CA 1
ATOM 567 C C . ASN A 1 72 ? 0.240 -1.054 -16.331 1.00 97.19 72 ASN A C 1
ATOM 569 O O . ASN A 1 72 ? -0.941 -1.098 -16.686 1.00 97.19 72 ASN A O 1
ATOM 573 N N . VAL A 1 73 ? 0.840 -2.048 -15.690 1.00 97.56 73 VAL A N 1
ATOM 574 C CA . VAL A 1 73 ? 0.194 -3.289 -15.284 1.00 97.56 73 VAL A CA 1
ATOM 575 C C . VAL A 1 73 ? 0.066 -3.281 -13.758 1.00 97.56 73 VAL A C 1
ATOM 577 O O . VAL A 1 73 ? 1.080 -3.267 -13.057 1.00 97.56 73 VAL A O 1
ATOM 580 N N . PRO A 1 74 ? -1.164 -3.272 -13.216 1.00 97.19 74 PRO A N 1
ATOM 581 C CA . PRO A 1 74 ? -1.372 -3.289 -11.778 1.00 97.19 74 PRO A CA 1
ATOM 582 C C . PRO A 1 74 ? -1.134 -4.690 -11.208 1.00 97.19 74 PRO A C 1
ATOM 584 O O . PRO A 1 74 ? -1.482 -5.696 -11.833 1.00 97.19 74 PRO A O 1
ATOM 587 N N . GLN A 1 75 ? -0.648 -4.764 -9.970 1.00 96.38 75 GLN A N 1
ATOM 588 C CA . GLN A 1 75 ? -0.485 -6.025 -9.253 1.00 96.38 75 GLN A CA 1
ATOM 589 C C . GLN A 1 75 ? -1.197 -5.998 -7.903 1.00 96.38 75 GLN A C 1
ATOM 591 O O . GLN A 1 75 ? -1.291 -4.976 -7.221 1.00 96.38 75 GLN A O 1
ATOM 596 N N . LYS A 1 76 ? -1.698 -7.173 -7.512 1.00 91.56 76 LYS A N 1
ATOM 597 C CA . LYS A 1 76 ? -2.212 -7.435 -6.171 1.00 91.56 76 LYS A CA 1
ATOM 598 C C . LYS A 1 76 ? -1.633 -8.728 -5.623 1.00 91.56 76 LYS A C 1
ATOM 600 O O . LYS A 1 76 ? -1.552 -9.721 -6.346 1.00 91.56 76 LYS A O 1
ATOM 605 N N . PHE A 1 77 ? -1.294 -8.738 -4.343 1.00 90.25 77 PHE A N 1
ATOM 606 C CA . PHE A 1 77 ? -0.894 -9.956 -3.645 1.00 90.25 77 PHE A CA 1
ATOM 607 C C . PHE A 1 77 ? -1.426 -9.966 -2.217 1.00 90.25 77 PHE A C 1
ATOM 609 O O . PHE A 1 77 ? -1.607 -8.924 -1.586 1.00 90.25 77 PHE A O 1
ATOM 616 N N . LEU A 1 78 ? -1.719 -11.169 -1.724 1.00 90.81 78 LEU A N 1
ATOM 617 C CA . LEU A 1 78 ? -2.070 -11.369 -0.324 1.00 90.81 78 LEU A CA 1
ATOM 618 C C . LEU A 1 78 ? -0.822 -11.135 0.526 1.00 90.81 78 LEU A C 1
ATOM 620 O O . LEU A 1 78 ? 0.256 -11.618 0.189 1.00 90.81 78 LEU A O 1
ATOM 624 N N . THR A 1 79 ? -0.976 -10.401 1.620 1.00 83.00 79 THR A N 1
ATOM 625 C CA . THR A 1 79 ? 0.102 -10.152 2.572 1.00 83.00 79 THR A CA 1
ATOM 626 C C . THR A 1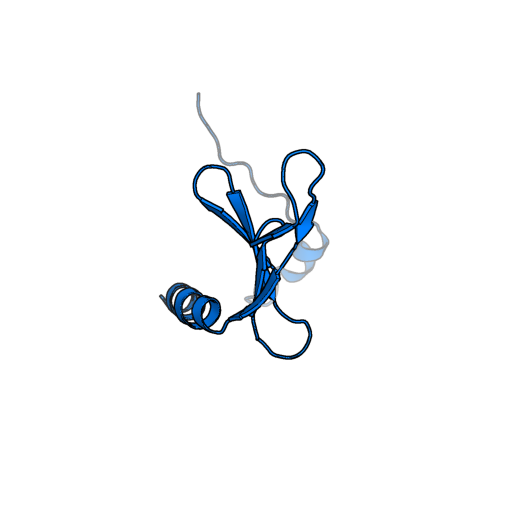 79 ? -0.406 -10.307 3.994 1.00 83.00 79 THR A C 1
ATOM 628 O O . THR A 1 79 ? -1.426 -9.733 4.381 1.00 83.00 79 THR A O 1
ATOM 631 N N . ASP A 1 80 ? 0.345 -11.072 4.779 1.00 76.88 80 ASP A N 1
ATOM 632 C CA . ASP A 1 80 ? 0.113 -11.231 6.213 1.00 76.88 80 ASP A CA 1
ATOM 633 C C . ASP A 1 80 ? 0.972 -10.238 7.029 1.00 76.88 80 ASP A C 1
ATOM 635 O O . ASP A 1 80 ? 0.739 -10.031 8.220 1.00 76.88 80 ASP A O 1
ATOM 639 N N . PHE A 1 81 ? 1.934 -9.560 6.383 1.00 65.25 81 PHE A N 1
ATOM 640 C CA . PHE A 1 81 ? 2.943 -8.710 7.032 1.00 65.25 81 PHE A CA 1
ATOM 641 C C . PHE A 1 81 ? 2.341 -7.460 7.695 1.00 65.25 81 PHE A C 1
ATOM 643 O O . PHE A 1 81 ? 2.726 -7.077 8.799 1.00 65.25 81 PHE A O 1
ATOM 650 N N . ILE A 1 82 ? 1.332 -6.861 7.055 1.00 64.38 82 ILE A N 1
ATOM 651 C CA . ILE A 1 82 ? 0.577 -5.714 7.591 1.00 64.38 82 ILE A CA 1
ATOM 652 C C . ILE A 1 82 ? -0.147 -6.093 8.880 1.00 64.38 82 ILE A C 1
ATOM 654 O O . ILE A 1 82 ? -0.195 -5.303 9.820 1.00 64.38 82 ILE A O 1
ATOM 658 N N . PHE A 1 83 ? -0.708 -7.303 8.931 1.00 61.03 83 PHE A N 1
ATOM 659 C CA . PHE A 1 83 ? -1.492 -7.744 10.075 1.00 61.03 83 PHE A CA 1
ATOM 660 C C . PHE A 1 83 ? -0.608 -7.879 11.317 1.00 61.03 83 PHE A C 1
ATOM 662 O O . PHE A 1 83 ? -0.960 -7.354 12.368 1.00 61.03 83 PHE A O 1
ATOM 669 N N . ALA A 1 84 ? 0.570 -8.494 11.179 1.00 59.31 84 ALA A N 1
ATOM 670 C CA . ALA A 1 84 ? 1.491 -8.692 12.296 1.00 59.31 84 ALA A CA 1
ATOM 671 C C . ALA A 1 84 ? 1.971 -7.365 12.912 1.00 59.31 84 ALA A C 1
ATOM 673 O O . ALA A 1 84 ? 2.012 -7.231 14.135 1.00 59.31 84 ALA A O 1
ATOM 674 N N . HIS A 1 85 ? 2.294 -6.366 12.082 1.00 59.78 85 HIS A N 1
ATOM 675 C CA . HIS A 1 85 ? 2.782 -5.079 12.582 1.00 59.78 85 HIS A CA 1
ATOM 676 C C . HIS A 1 85 ? 1.653 -4.188 13.123 1.00 59.78 85 HIS A C 1
ATOM 678 O O . HIS A 1 85 ? 1.815 -3.554 14.162 1.00 59.78 85 HIS A O 1
ATOM 684 N N . MET A 1 86 ? 0.478 -4.180 12.481 1.00 58.69 86 MET A N 1
ATOM 685 C CA . MET A 1 86 ? -0.663 -3.398 12.970 1.00 58.69 86 MET A CA 1
ATOM 686 C C . MET A 1 86 ? -1.311 -3.987 14.227 1.00 58.69 86 MET A C 1
ATOM 688 O O . MET A 1 86 ? -1.777 -3.226 15.074 1.00 58.69 86 MET A O 1
ATOM 692 N N . GLU A 1 87 ? -1.343 -5.313 14.388 1.00 59.31 87 GLU A N 1
ATOM 693 C CA . GLU A 1 87 ? -1.868 -5.936 15.610 1.00 59.31 87 GLU A CA 1
ATOM 694 C C . GLU A 1 87 ? -0.963 -5.658 16.821 1.00 59.31 87 GLU A C 1
ATOM 696 O O . GLU A 1 87 ? -1.466 -5.464 17.928 1.00 59.31 87 GLU A O 1
ATOM 701 N N . TYR A 1 88 ? 0.355 -5.563 16.606 1.00 53.16 88 TYR A N 1
ATOM 702 C CA . TYR A 1 88 ? 1.312 -5.167 17.640 1.00 53.16 88 TYR A CA 1
ATOM 703 C C . TYR A 1 88 ? 1.018 -3.756 18.179 1.00 53.16 88 TYR A C 1
ATOM 705 O O . TYR A 1 88 ? 0.910 -3.578 19.388 1.00 53.16 88 TYR A O 1
ATOM 713 N N . THR A 1 89 ? 0.782 -2.775 17.299 1.00 50.84 89 THR A N 1
ATOM 714 C CA . THR A 1 89 ? 0.492 -1.381 17.692 1.00 50.84 89 THR A CA 1
ATOM 715 C C . THR A 1 89 ? -0.879 -1.193 18.354 1.00 50.84 89 THR A C 1
ATOM 717 O O . THR A 1 89 ? -1.068 -0.242 19.099 1.00 50.84 89 THR A O 1
ATOM 720 N N . GLN A 1 90 ? -1.852 -2.075 18.106 1.00 49.00 90 GLN A N 1
ATOM 721 C CA . GLN A 1 90 ? -3.190 -1.983 18.718 1.00 49.00 90 GLN A CA 1
ATOM 722 C C . GLN A 1 90 ? -3.269 -2.622 20.119 1.00 49.00 90 GLN A C 1
ATOM 724 O O . GLN A 1 90 ? -4.280 -2.459 20.804 1.00 49.00 90 GLN A O 1
ATOM 729 N N . ARG A 1 91 ? -2.247 -3.387 20.537 1.00 50.22 91 ARG A N 1
ATOM 730 C CA . ARG A 1 91 ? -2.173 -4.034 21.864 1.00 50.22 91 ARG A CA 1
ATOM 731 C C . ARG A 1 91 ? -1.285 -3.294 22.876 1.00 50.22 91 ARG A C 1
ATOM 733 O O . ARG A 1 91 ? -1.307 -3.674 24.046 1.00 50.22 91 ARG A O 1
ATOM 740 N N . SER A 1 92 ? -0.526 -2.289 22.441 1.00 41.72 92 SER A N 1
ATOM 741 C CA . SER A 1 92 ? 0.297 -1.386 23.268 1.00 41.72 92 SER A CA 1
ATOM 742 C C . SER A 1 92 ? -0.433 -0.085 23.569 1.00 41.72 92 SER A C 1
ATOM 744 O O . SER A 1 92 ? -0.403 0.350 24.738 1.00 41.72 92 SER A O 1
#